Protein AF-A0A927ZP08-F1 (afdb_monomer_lite)

Radius of gyration: 15.09 Å; chains: 1; bounding box: 34×28×35 Å

Structure (mmCIF, N/CA/C/O backbone):
data_AF-A0A927ZP08-F1
#
_entry.id   AF-A0A927ZP08-F1
#
loop_
_atom_site.group_PDB
_atom_site.id
_atom_site.type_symbol
_atom_site.label_atom_id
_atom_site.label_alt_id
_atom_site.label_comp_id
_atom_site.label_asym_id
_atom_site.label_entity_id
_atom_site.label_seq_id
_atom_site.pdbx_PDB_ins_code
_atom_site.Cartn_x
_atom_site.Cartn_y
_atom_site.Cartn_z
_atom_site.occupancy
_atom_site.B_iso_or_equiv
_atom_site.auth_seq_id
_atom_site.auth_comp_id
_atom_site.auth_asym_id
_atom_site.auth_atom_id
_atom_site.pdbx_PDB_model_num
ATOM 1 N N . MET A 1 1 ? 14.726 -13.399 -9.323 1.00 61.19 1 MET A N 1
ATOM 2 C CA . MET A 1 1 ? 13.533 -12.790 -8.685 1.00 61.19 1 MET A CA 1
ATOM 3 C C . MET A 1 1 ? 12.424 -12.338 -9.649 1.00 61.19 1 MET A C 1
ATOM 5 O O . MET A 1 1 ? 11.277 -12.360 -9.241 1.00 61.19 1 MET A O 1
ATOM 9 N N . ASN A 1 2 ? 12.682 -12.019 -10.928 1.00 78.19 2 ASN A N 1
ATOM 10 C CA . ASN A 1 2 ? 11.620 -11.596 -11.874 1.00 78.19 2 ASN A CA 1
ATOM 11 C C . ASN A 1 2 ? 10.936 -12.738 -12.655 1.00 78.19 2 ASN A C 1
ATOM 13 O O . ASN A 1 2 ? 10.165 -12.468 -13.570 1.00 78.19 2 ASN A O 1
ATOM 17 N N . ARG A 1 3 ? 11.232 -14.006 -12.336 1.00 81.31 3 ARG A N 1
ATOM 18 C CA . ARG A 1 3 ? 10.716 -15.168 -13.082 1.00 81.31 3 ARG A CA 1
ATOM 19 C C . ARG A 1 3 ? 9.186 -15.243 -13.028 1.00 81.31 3 ARG A C 1
ATOM 21 O O . ARG A 1 3 ? 8.577 -15.480 -14.058 1.00 81.31 3 ARG A O 1
ATOM 28 N N . ILE A 1 4 ? 8.594 -14.948 -11.869 1.00 83.56 4 ILE A N 1
ATOM 29 C CA . ILE A 1 4 ? 7.134 -14.932 -11.678 1.00 83.56 4 ILE A CA 1
ATOM 30 C C . ILE A 1 4 ? 6.487 -13.845 -12.548 1.00 83.56 4 ILE A C 1
ATOM 32 O O . ILE A 1 4 ? 5.573 -14.132 -13.306 1.00 83.56 4 ILE A O 1
ATOM 36 N N . LEU A 1 5 ? 7.026 -12.618 -12.528 1.00 86.81 5 LEU A N 1
ATOM 37 C CA . LEU A 1 5 ? 6.505 -11.523 -13.357 1.00 86.81 5 LEU A CA 1
ATOM 38 C C . LEU A 1 5 ? 6.603 -11.818 -14.859 1.00 86.81 5 LEU A C 1
ATOM 40 O O . LEU A 1 5 ? 5.726 -11.410 -15.606 1.00 86.81 5 LEU A O 1
ATOM 44 N N . ARG A 1 6 ? 7.658 -12.516 -15.303 1.00 86.38 6 ARG A N 1
ATOM 45 C CA . ARG A 1 6 ? 7.793 -12.947 -16.704 1.00 86.38 6 ARG A CA 1
ATOM 46 C C . ARG A 1 6 ? 6.822 -14.073 -17.063 1.00 86.38 6 ARG A C 1
ATOM 48 O O . ARG A 1 6 ? 6.292 -14.061 -18.160 1.00 86.38 6 ARG A O 1
ATOM 55 N N . GLY A 1 7 ? 6.595 -15.023 -16.156 1.00 88.00 7 GLY A N 1
ATOM 56 C CA . GLY A 1 7 ? 5.684 -16.150 -16.385 1.00 88.00 7 GLY A CA 1
ATOM 57 C C . GLY A 1 7 ? 4.209 -15.749 -16.474 1.00 88.00 7 GLY A C 1
ATOM 58 O O . GLY A 1 7 ? 3.436 -16.455 -17.105 1.00 88.00 7 GLY A O 1
ATOM 59 N N . CYS A 1 8 ? 3.836 -14.618 -15.873 1.00 87.44 8 CYS A N 1
ATOM 60 C CA . CYS A 1 8 ? 2.477 -14.071 -15.922 1.00 87.44 8 CYS A CA 1
ATOM 61 C C . CYS A 1 8 ? 2.317 -12.911 -16.919 1.00 87.44 8 CYS A C 1
ATOM 63 O O . CYS A 1 8 ? 1.294 -12.242 -16.878 1.00 87.44 8 CYS A O 1
ATOM 65 N N . ASP A 1 9 ? 3.332 -12.622 -17.741 1.00 88.38 9 ASP A N 1
ATOM 66 C CA . ASP A 1 9 ? 3.349 -11.482 -18.675 1.00 88.38 9 ASP A CA 1
ATOM 67 C C . ASP A 1 9 ? 3.122 -10.096 -18.021 1.00 88.38 9 ASP A C 1
ATOM 69 O O . ASP A 1 9 ? 2.627 -9.146 -18.613 1.00 88.38 9 ASP A O 1
ATOM 73 N N . LEU A 1 10 ? 3.529 -9.941 -16.757 1.00 87.06 10 LEU A N 1
ATOM 74 C CA . LEU A 1 10 ? 3.402 -8.690 -15.991 1.00 87.06 10 LEU A CA 1
ATOM 75 C C . LEU A 1 10 ? 4.724 -7.911 -15.906 1.00 87.06 10 LEU A C 1
ATOM 77 O O . LEU A 1 10 ? 4.852 -6.933 -15.155 1.00 87.06 10 LEU A O 1
ATOM 81 N N . LYS A 1 11 ? 5.758 -8.345 -16.635 1.00 88.81 11 LYS A N 1
ATOM 82 C CA . LYS A 1 11 ? 7.103 -7.778 -16.522 1.00 88.81 11 LYS A CA 1
ATOM 83 C C . LYS A 1 11 ? 7.266 -6.519 -17.380 1.00 88.81 11 LYS A C 1
ATOM 85 O O . LYS A 1 11 ? 7.635 -6.591 -18.541 1.00 88.81 11 LYS A O 1
ATOM 90 N N . HIS A 1 12 ? 7.166 -5.363 -16.728 1.00 86.75 12 HIS A N 1
ATOM 91 C CA . HIS A 1 12 ? 7.417 -4.050 -17.330 1.00 86.75 12 HIS A CA 1
ATOM 92 C C . HIS A 1 12 ? 8.794 -3.471 -16.929 1.00 86.75 12 HIS A C 1
ATOM 94 O O . HIS A 1 12 ? 9.392 -3.916 -15.928 1.00 86.75 12 HIS A O 1
ATOM 100 N N . PRO A 1 13 ? 9.345 -2.495 -17.681 1.00 87.12 13 PRO A N 1
ATOM 101 C CA . PRO A 1 13 ? 10.505 -1.715 -17.249 1.00 87.12 13 PRO A CA 1
ATOM 102 C C . PRO A 1 13 ? 10.272 -1.115 -15.853 1.00 87.12 13 PRO A C 1
ATOM 104 O O . PRO A 1 13 ? 9.190 -0.629 -15.548 1.00 87.12 13 PRO A O 1
ATOM 107 N N . GLY A 1 14 ? 11.258 -1.223 -14.961 1.00 83.50 14 GLY A N 1
ATOM 108 C CA . GLY A 1 14 ? 11.144 -0.752 -13.572 1.00 83.50 14 GLY A CA 1
ATOM 109 C C . GLY A 1 14 ? 10.385 -1.672 -12.601 1.00 83.50 14 GLY A C 1
ATOM 110 O O . GLY A 1 14 ? 10.543 -1.526 -11.393 1.00 83.50 14 GLY A O 1
ATOM 111 N N . TYR A 1 15 ? 9.622 -2.666 -13.073 1.00 86.25 15 TYR A N 1
ATOM 112 C CA . TYR A 1 15 ? 8.881 -3.563 -12.171 1.00 86.25 15 TYR A CA 1
ATOM 113 C C . TYR A 1 15 ? 9.778 -4.691 -11.659 1.00 86.25 15 TYR A C 1
ATOM 115 O O . TYR A 1 15 ? 10.472 -5.356 -12.430 1.00 86.25 15 TYR A O 1
ATOM 123 N N . SER A 1 16 ? 9.759 -4.951 -10.359 1.00 89.19 16 SER A N 1
ATOM 124 C CA . SER A 1 16 ? 10.450 -6.087 -9.744 1.00 89.19 16 SER A CA 1
ATOM 125 C C . SER A 1 16 ? 9.486 -6.848 -8.847 1.00 89.19 16 SER A C 1
ATOM 127 O O . SER A 1 16 ? 8.406 -6.348 -8.544 1.00 89.19 16 SER A O 1
ATOM 129 N N . CYS A 1 17 ? 9.861 -8.039 -8.376 1.00 87.38 17 CYS A N 1
ATOM 130 C CA . CYS A 1 17 ? 9.027 -8.802 -7.439 1.00 87.38 17 CYS A CA 1
ATOM 131 C C . CYS A 1 17 ? 8.643 -8.013 -6.171 1.00 87.38 17 CYS A C 1
ATOM 133 O O . CYS A 1 17 ? 7.678 -8.370 -5.505 1.00 87.38 17 CYS A O 1
ATOM 135 N N . HIS A 1 18 ? 9.359 -6.927 -5.852 1.00 89.25 18 HIS A N 1
ATOM 136 C CA . HIS A 1 18 ? 9.023 -6.026 -4.753 1.00 89.25 18 HIS A CA 1
ATOM 137 C C . HIS A 1 18 ? 7.644 -5.365 -4.920 1.00 89.25 18 HIS A C 1
ATOM 139 O O . HIS A 1 18 ? 6.990 -5.069 -3.922 1.00 89.25 18 HIS A O 1
ATOM 145 N N . ILE A 1 19 ? 7.153 -5.210 -6.157 1.00 89.88 19 ILE A N 1
ATOM 146 C CA . ILE A 1 19 ? 5.802 -4.696 -6.415 1.00 89.88 19 ILE A CA 1
ATOM 147 C C . ILE A 1 19 ? 4.728 -5.578 -5.772 1.00 89.88 19 ILE A C 1
ATOM 149 O O . ILE A 1 19 ? 3.765 -5.055 -5.231 1.00 89.88 19 ILE A O 1
ATOM 153 N N . LEU A 1 20 ? 4.942 -6.898 -5.723 1.00 90.81 20 LEU A N 1
ATOM 154 C CA . LEU A 1 20 ? 4.011 -7.842 -5.102 1.00 90.81 20 LEU A CA 1
ATOM 155 C C . LEU A 1 20 ? 3.921 -7.617 -3.587 1.00 90.81 20 LEU A C 1
ATOM 157 O O . LEU A 1 20 ? 2.834 -7.650 -3.017 1.00 90.81 20 LEU A O 1
ATOM 161 N N . ARG A 1 21 ? 5.056 -7.32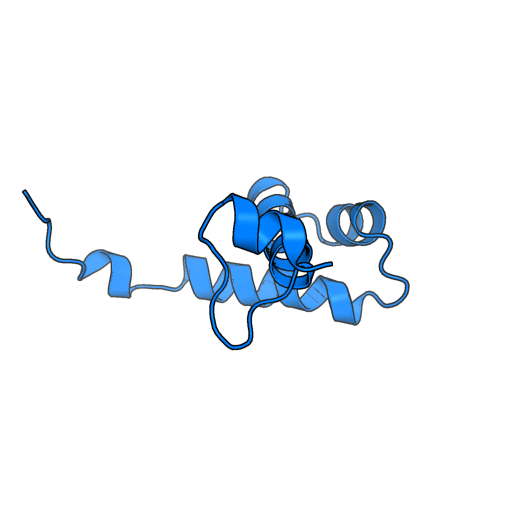1 -2.937 1.00 92.19 21 ARG A N 1
ATOM 162 C CA . ARG A 1 21 ? 5.092 -6.954 -1.512 1.00 92.19 21 ARG A CA 1
ATOM 163 C C . ARG A 1 21 ? 4.360 -5.638 -1.266 1.00 92.19 21 ARG A C 1
ATOM 165 O O . ARG A 1 21 ? 3.657 -5.512 -0.268 1.00 92.19 21 ARG A O 1
ATOM 172 N N . HIS A 1 22 ? 4.500 -4.669 -2.170 1.00 92.25 22 HIS A N 1
ATOM 173 C CA . HIS A 1 22 ? 3.747 -3.424 -2.077 1.00 92.25 22 HIS A CA 1
ATOM 174 C C . HIS A 1 22 ? 2.243 -3.644 -2.236 1.00 92.25 22 HIS A C 1
ATOM 176 O O . HIS A 1 22 ? 1.493 -3.183 -1.382 1.00 92.25 22 HIS A O 1
ATOM 182 N N . SER A 1 23 ? 1.815 -4.396 -3.253 1.00 92.44 23 SER A N 1
ATOM 183 C CA . SER A 1 23 ? 0.408 -4.752 -3.454 1.00 92.44 23 SER A CA 1
ATOM 184 C C . SER A 1 23 ? -0.172 -5.474 -2.238 1.00 92.44 23 SER A C 1
ATOM 186 O O . SER A 1 23 ? -1.251 -5.117 -1.778 1.00 92.44 23 SER A O 1
ATOM 188 N N . CYS A 1 24 ? 0.565 -6.429 -1.664 1.00 94.06 24 CYS A N 1
ATOM 189 C CA . CYS A 1 24 ? 0.151 -7.132 -0.451 1.00 94.06 24 CYS A CA 1
ATOM 190 C C . CYS A 1 24 ? -0.056 -6.170 0.731 1.00 94.06 24 CYS A C 1
ATOM 192 O O . CYS A 1 24 ? -1.118 -6.194 1.344 1.00 94.06 24 CYS A O 1
ATOM 194 N N . GLY A 1 25 ? 0.906 -5.284 1.014 1.00 95.00 25 GLY A N 1
ATOM 195 C CA . GLY A 1 25 ? 0.793 -4.322 2.116 1.00 95.00 25 GLY A CA 1
ATOM 196 C C . GLY A 1 25 ? -0.343 -3.315 1.947 1.00 95.00 25 GLY A C 1
ATOM 197 O O . GLY A 1 25 ? -1.071 -3.050 2.901 1.00 95.00 25 GLY A O 1
ATOM 198 N N . THR A 1 26 ? -0.536 -2.792 0.732 1.00 94.75 26 THR A N 1
ATOM 199 C CA . THR A 1 26 ? -1.647 -1.878 0.431 1.00 94.75 26 THR A CA 1
ATOM 200 C C . THR A 1 26 ? -3.000 -2.570 0.581 1.00 94.75 26 THR A C 1
ATOM 202 O O . THR A 1 26 ? -3.892 -2.002 1.207 1.00 94.75 26 THR A O 1
ATOM 205 N N . ASN A 1 27 ? -3.156 -3.789 0.057 1.00 93.88 27 ASN A N 1
ATOM 206 C CA . ASN A 1 27 ? -4.417 -4.530 0.143 1.00 93.88 27 ASN A CA 1
ATOM 207 C C . ASN A 1 27 ? -4.736 -4.928 1.586 1.00 93.88 27 ASN A C 1
ATOM 209 O O . ASN A 1 27 ? -5.863 -4.744 2.035 1.00 93.88 27 ASN A O 1
ATOM 213 N N . LEU A 1 28 ? -3.733 -5.408 2.325 1.00 94.81 28 LEU A N 1
ATOM 214 C CA . LEU A 1 28 ? -3.894 -5.792 3.722 1.00 94.81 28 LEU A CA 1
ATOM 215 C C . LEU A 1 28 ? -4.320 -4.599 4.579 1.00 94.81 28 LEU A C 1
ATOM 217 O O . LEU A 1 28 ? -5.277 -4.710 5.334 1.00 94.81 28 LEU A O 1
ATOM 221 N N . TYR A 1 29 ? -3.673 -3.442 4.404 1.00 95.81 29 TYR A N 1
ATOM 222 C CA . TYR A 1 29 ? -4.087 -2.222 5.094 1.00 95.81 29 TYR A CA 1
ATOM 223 C C . TYR A 1 29 ? -5.480 -1.753 4.659 1.00 95.81 29 TYR A C 1
ATOM 225 O O . TYR A 1 29 ? -6.251 -1.269 5.482 1.00 95.81 29 TYR A O 1
ATOM 233 N N . SER A 1 30 ? -5.818 -1.881 3.373 1.00 93.75 30 SER A N 1
ATOM 234 C CA . SER A 1 30 ? -7.139 -1.501 2.870 1.00 93.75 30 SER A CA 1
ATOM 235 C C . SER A 1 30 ? -8.257 -2.294 3.544 1.00 93.75 30 SER A C 1
ATOM 237 O O . SER A 1 30 ? -9.290 -1.701 3.845 1.00 93.75 30 SER A O 1
ATOM 239 N N . GLU A 1 31 ? -8.039 -3.582 3.802 1.00 94.19 31 GLU A N 1
ATOM 240 C CA . GLU A 1 31 ? -9.011 -4.458 4.458 1.00 94.19 31 GLU A CA 1
ATOM 241 C C . GLU A 1 31 ? -9.063 -4.227 5.974 1.00 94.19 31 GLU A C 1
ATOM 243 O O . GLU A 1 31 ? -10.130 -4.022 6.540 1.00 94.19 31 GLU A O 1
ATOM 248 N N . THR A 1 32 ? -7.909 -4.220 6.648 1.00 94.75 32 THR A N 1
ATOM 249 C CA . THR A 1 32 ? -7.873 -4.234 8.119 1.00 94.75 32 THR A CA 1
ATOM 250 C C . THR A 1 32 ? -7.878 -2.849 8.752 1.00 94.75 32 THR A C 1
ATOM 252 O O . THR A 1 32 ? -8.216 -2.717 9.924 1.00 94.75 32 THR A O 1
ATOM 255 N N . LYS A 1 33 ? -7.431 -1.820 8.017 1.00 94.19 33 LYS A N 1
ATOM 256 C CA . LYS A 1 33 ? -7.074 -0.484 8.536 1.00 94.19 33 LYS A CA 1
ATOM 257 C C . LYS A 1 33 ? -6.072 -0.498 9.700 1.00 94.19 33 LYS A C 1
ATOM 259 O O . LYS A 1 33 ? -5.836 0.540 10.318 1.00 94.19 33 LYS A O 1
ATOM 264 N N . ASP A 1 34 ? -5.428 -1.634 9.964 1.00 95.06 34 ASP A N 1
ATOM 265 C CA . ASP A 1 34 ? -4.487 -1.819 11.065 1.00 95.06 34 ASP A CA 1
ATOM 266 C C . ASP A 1 34 ? -3.048 -1.829 10.538 1.00 95.06 34 ASP A C 1
ATOM 268 O O . ASP A 1 34 ? -2.586 -2.773 9.891 1.00 95.06 34 ASP A O 1
ATOM 272 N N . ILE A 1 35 ? -2.316 -0.754 10.833 1.00 93.81 35 ILE A N 1
ATOM 273 C CA . ILE A 1 35 ? -0.934 -0.589 10.384 1.00 93.81 35 ILE A CA 1
ATOM 274 C C . ILE A 1 35 ? 0.058 -1.477 11.152 1.00 93.81 35 ILE A C 1
ATOM 276 O O . ILE A 1 35 ? 1.113 -1.810 10.611 1.00 93.81 35 ILE A O 1
ATOM 280 N N . ARG A 1 36 ? -0.260 -1.882 12.389 1.00 94.56 36 ARG A N 1
ATOM 281 C CA . ARG A 1 36 ? 0.588 -2.771 13.200 1.00 94.56 36 ARG A CA 1
ATOM 282 C C . ARG A 1 36 ? 0.518 -4.189 12.664 1.00 94.56 36 ARG A C 1
ATOM 284 O O . ARG A 1 36 ? 1.563 -4.788 12.422 1.00 94.56 36 ARG A O 1
ATOM 291 N N . LEU A 1 37 ? -0.687 -4.650 12.336 1.00 95.19 37 LEU A N 1
ATOM 292 C CA . LEU A 1 37 ? -0.894 -5.937 11.677 1.00 95.19 37 LEU A CA 1
ATOM 293 C C . LEU A 1 37 ? -0.120 -6.015 10.352 1.00 95.19 37 LEU A C 1
ATOM 295 O O . LEU A 1 37 ? 0.575 -6.994 10.085 1.00 95.19 37 LEU A O 1
ATOM 299 N N . VAL A 1 38 ? -0.172 -4.960 9.531 1.00 95.81 38 VAL A N 1
ATOM 300 C CA . VAL A 1 38 ? 0.576 -4.918 8.261 1.00 95.81 38 VAL A CA 1
ATOM 301 C C . VAL A 1 38 ? 2.090 -4.932 8.504 1.00 95.81 38 VAL A C 1
ATOM 303 O O . VAL A 1 38 ? 2.828 -5.591 7.768 1.00 95.81 38 VAL A O 1
ATOM 306 N N . GLN A 1 39 ? 2.569 -4.233 9.537 1.00 96.06 39 GLN A N 1
ATOM 307 C CA . GLN A 1 39 ? 3.985 -4.214 9.905 1.00 96.06 39 GLN A CA 1
ATOM 308 C C . GLN A 1 39 ? 4.481 -5.604 10.320 1.00 96.06 39 GLN A C 1
ATOM 310 O O . GLN A 1 39 ? 5.546 -6.024 9.861 1.00 96.06 39 GLN A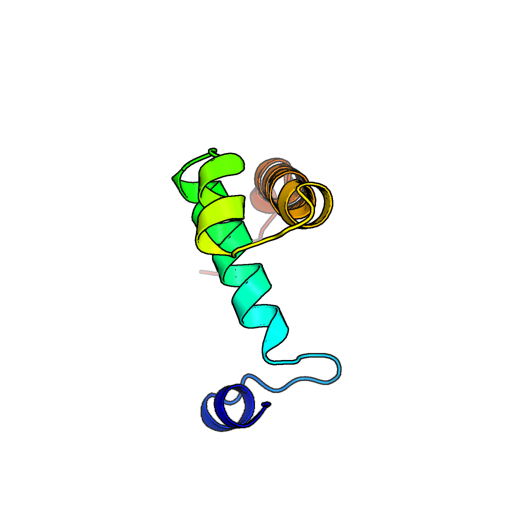 O 1
ATOM 315 N N . GLU A 1 40 ? 3.720 -6.306 11.157 1.00 95.94 40 GLU A N 1
ATOM 316 C CA . GLU A 1 40 ? 4.035 -7.655 11.632 1.00 95.94 40 GLU A CA 1
ATOM 317 C C . GLU A 1 40 ? 4.015 -8.666 10.485 1.00 95.94 40 GLU A C 1
ATOM 319 O O . GLU A 1 40 ? 4.988 -9.399 10.286 1.00 95.94 40 GLU A O 1
ATOM 324 N N . GLN A 1 41 ? 2.967 -8.632 9.658 1.00 95.31 41 GLN A N 1
ATOM 325 C CA . GLN A 1 41 ? 2.808 -9.549 8.531 1.00 95.31 41 GLN A CA 1
ATOM 326 C C . GLN A 1 41 ? 3.928 -9.395 7.497 1.00 95.31 41 GLN A C 1
ATOM 328 O O . GLN A 1 41 ? 4.437 -10.378 6.957 1.00 95.31 41 GLN A O 1
ATOM 333 N N . LEU A 1 42 ? 4.354 -8.157 7.236 1.00 94.75 42 LEU A N 1
ATOM 334 C CA . LEU A 1 42 ? 5.466 -7.871 6.333 1.00 94.75 42 LEU A CA 1
ATOM 335 C C . LEU A 1 42 ? 6.828 -7.898 7.027 1.00 94.75 42 LEU A C 1
ATOM 337 O O . LEU A 1 42 ? 7.840 -7.725 6.347 1.00 94.75 42 LEU A O 1
ATOM 341 N N . ARG A 1 43 ? 6.884 -8.112 8.345 1.00 95.50 43 ARG A N 1
ATOM 342 C CA . ARG A 1 43 ? 8.116 -8.131 9.149 1.00 95.50 43 ARG A CA 1
ATOM 343 C C . ARG A 1 43 ? 8.989 -6.894 8.914 1.00 95.50 43 ARG A C 1
ATOM 345 O O . ARG A 1 43 ? 10.192 -7.000 8.675 1.00 95.50 43 ARG A O 1
ATOM 352 N N . HIS A 1 44 ? 8.375 -5.713 8.902 1.00 95.12 44 HIS A N 1
ATOM 353 C CA . HIS A 1 44 ? 9.113 -4.457 8.778 1.00 95.12 44 HIS A CA 1
ATOM 354 C C . HIS A 1 44 ? 9.703 -4.052 10.129 1.00 95.12 44 HIS A C 1
ATOM 356 O O . HIS A 1 44 ? 8.975 -3.739 11.071 1.00 95.12 44 HIS A O 1
ATOM 362 N N . SER A 1 45 ? 11.034 -4.011 10.196 1.00 92.75 45 SER A N 1
ATOM 363 C CA . SER A 1 45 ? 11.758 -3.550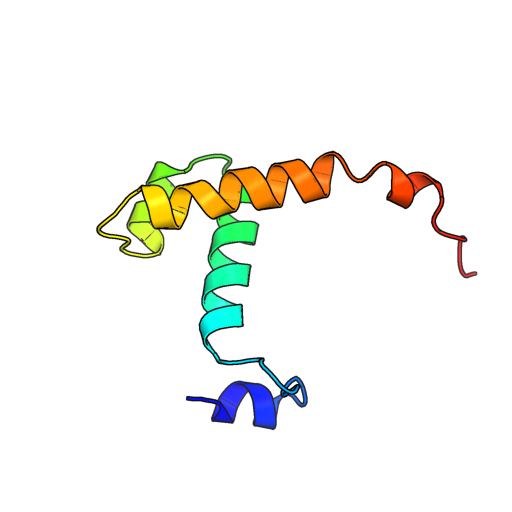 11.384 1.00 92.75 45 SER A CA 1
ATOM 364 C C . SER A 1 45 ? 11.516 -2.066 11.669 1.00 92.75 45 SER A C 1
ATOM 366 O O . SER A 1 45 ? 11.451 -1.669 12.826 1.00 92.75 45 SER A O 1
ATOM 368 N N . ASP A 1 46 ? 11.355 -1.253 10.618 1.00 92.44 46 ASP A N 1
ATOM 369 C CA . ASP A 1 46 ? 11.044 0.173 10.735 1.00 92.44 46 ASP A CA 1
ATOM 370 C C . ASP A 1 46 ? 9.562 0.432 10.391 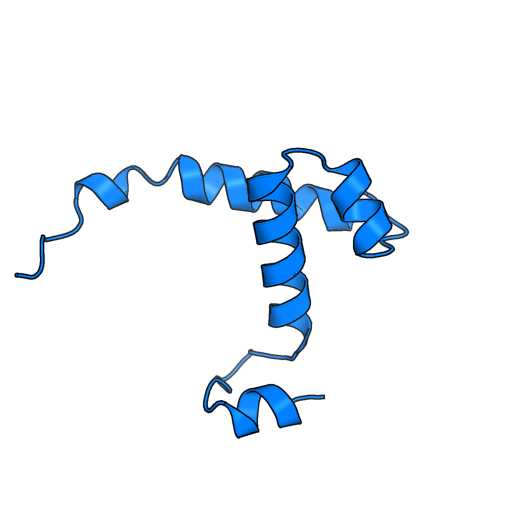1.00 92.44 46 ASP A C 1
ATOM 372 O O . ASP A 1 46 ? 9.156 0.201 9.244 1.00 92.44 46 ASP A O 1
ATOM 376 N N . PRO A 1 47 ? 8.745 0.949 11.330 1.00 89.62 47 PRO A N 1
ATOM 377 C CA . PRO A 1 47 ? 7.350 1.304 11.066 1.00 89.62 47 PRO A CA 1
ATOM 378 C C . PRO A 1 47 ? 7.185 2.361 9.963 1.00 89.62 47 PRO A C 1
ATOM 380 O O . PRO A 1 47 ? 6.137 2.393 9.314 1.00 89.62 47 PRO A O 1
ATOM 383 N N . LYS A 1 48 ? 8.206 3.184 9.678 1.00 92.56 48 LYS A N 1
ATOM 384 C CA . LYS A 1 48 ? 8.171 4.165 8.577 1.00 92.56 48 LYS A CA 1
ATOM 385 C C . LYS A 1 48 ? 7.970 3.502 7.214 1.00 92.56 48 LYS A C 1
ATOM 387 O O . LYS A 1 48 ? 7.278 4.058 6.364 1.00 92.56 48 LYS A O 1
ATOM 392 N N . MET A 1 49 ? 8.521 2.300 7.012 1.00 91.06 49 MET A N 1
ATOM 393 C CA . MET A 1 49 ? 8.318 1.522 5.782 1.00 91.06 49 MET A CA 1
ATOM 394 C C . MET A 1 49 ? 6.841 1.161 5.597 1.00 91.06 49 MET A C 1
ATOM 396 O O . MET A 1 49 ? 6.313 1.227 4.487 1.00 91.06 49 MET A O 1
ATOM 400 N N . THR A 1 50 ? 6.169 0.800 6.691 1.00 93.62 50 THR A N 1
ATOM 401 C CA . THR A 1 50 ? 4.762 0.392 6.688 1.00 93.62 50 THR A CA 1
ATOM 402 C C . THR A 1 50 ? 3.823 1.587 6.572 1.00 93.62 50 THR A C 1
ATOM 404 O O . THR A 1 50 ? 2.841 1.503 5.841 1.00 93.62 50 THR A O 1
ATOM 407 N N . ALA A 1 51 ? 4.147 2.719 7.208 1.00 92.62 51 ALA A N 1
ATOM 408 C CA . ALA A 1 51 ? 3.331 3.937 7.180 1.00 92.62 51 ALA A CA 1
ATOM 409 C C . ALA A 1 51 ? 2.971 4.388 5.752 1.00 92.62 51 ALA A C 1
ATOM 411 O O . ALA A 1 51 ? 1.874 4.889 5.512 1.00 92.62 51 ALA A O 1
ATOM 412 N N . ARG A 1 52 ? 3.841 4.117 4.770 1.00 92.38 52 ARG A N 1
ATOM 413 C CA . ARG A 1 52 ? 3.575 4.382 3.349 1.00 92.38 52 ARG A CA 1
ATOM 414 C C . ARG A 1 52 ? 2.255 3.777 2.852 1.00 92.38 52 ARG A C 1
ATOM 416 O O . ARG A 1 52 ? 1.609 4.386 2.004 1.00 92.38 52 ARG A O 1
ATOM 423 N N . TYR A 1 53 ? 1.840 2.613 3.353 1.00 93.00 53 TYR A N 1
ATOM 424 C CA . TYR A 1 53 ? 0.599 1.964 2.916 1.00 93.00 53 TYR A CA 1
ATOM 425 C C . TYR A 1 53 ? -0.654 2.749 3.308 1.00 93.00 53 TYR A C 1
ATOM 427 O O . TYR A 1 53 ? -1.604 2.775 2.528 1.00 93.00 53 TYR A O 1
ATOM 435 N N . ALA A 1 54 ? -0.622 3.458 4.440 1.00 91.19 54 ALA A N 1
ATOM 436 C CA . ALA A 1 54 ? -1.719 4.329 4.850 1.00 91.19 54 ALA A CA 1
ATOM 437 C C . ALA A 1 54 ? -1.889 5.513 3.888 1.00 91.19 54 ALA A C 1
ATOM 439 O O . ALA A 1 54 ? -2.986 5.762 3.395 1.00 91.19 54 ALA A O 1
ATOM 440 N N . HIS A 1 55 ? -0.782 6.163 3.521 1.00 88.81 55 HIS A N 1
ATOM 441 C CA . HIS A 1 55 ? -0.783 7.286 2.576 1.00 88.81 55 HIS A CA 1
ATOM 442 C C . HIS A 1 55 ? -1.245 6.862 1.174 1.00 88.81 55 HIS A C 1
ATOM 444 O O . HIS A 1 55 ? -1.967 7.585 0.490 1.00 88.81 55 HIS A O 1
ATOM 450 N N . VAL A 1 56 ? -0.813 5.682 0.715 1.00 88.19 56 VAL A N 1
ATOM 451 C CA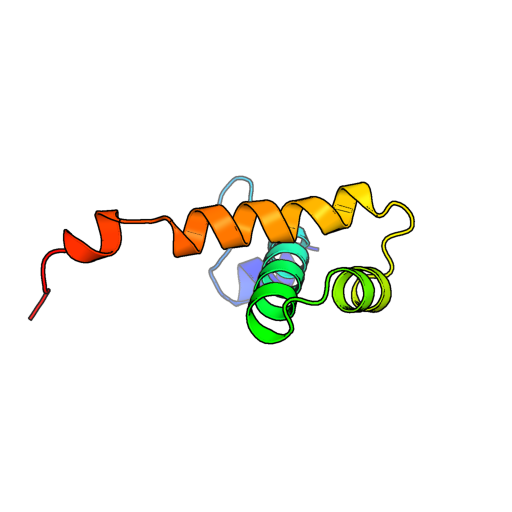 . VAL A 1 56 ? -1.246 5.134 -0.579 1.00 88.19 56 VAL A CA 1
ATOM 452 C C . VAL A 1 56 ? -2.750 4.873 -0.569 1.00 88.19 56 VAL A C 1
ATOM 454 O O . VAL A 1 56 ? -3.424 5.219 -1.536 1.00 88.19 56 VAL A O 1
ATOM 457 N N . HIS A 1 57 ? -3.270 4.301 0.517 1.00 88.00 57 HIS A N 1
ATOM 458 C CA . HIS A 1 57 ? -4.693 4.033 0.660 1.00 88.00 57 HIS A CA 1
ATOM 459 C C . HIS A 1 57 ? -5.524 5.323 0.675 1.00 88.00 57 HIS A C 1
ATOM 461 O O . HIS A 1 57 ? -6.482 5.427 -0.084 1.00 88.00 57 HIS A O 1
ATOM 467 N N . GLU A 1 58 ? -5.109 6.336 1.439 1.00 85.88 58 GLU A N 1
ATOM 468 C CA . GLU A 1 58 ? -5.760 7.653 1.457 1.00 85.88 58 GLU A CA 1
ATOM 469 C C . GLU A 1 58 ? -5.805 8.292 0.060 1.00 85.88 58 GLU A C 1
ATOM 471 O O . GLU A 1 58 ? -6.828 8.822 -0.374 1.00 85.88 58 GLU A O 1
ATOM 476 N N . ARG A 1 59 ? -4.710 8.196 -0.704 1.00 86.44 59 ARG A N 1
ATOM 477 C CA . ARG A 1 59 ? -4.676 8.686 -2.088 1.00 86.44 59 ARG A CA 1
ATOM 478 C C . ARG A 1 59 ? -5.646 7.928 -3.001 1.00 86.44 59 ARG A C 1
ATOM 480 O O . ARG A 1 59 ? -6.184 8.529 -3.930 1.00 86.44 59 ARG A O 1
ATOM 487 N N . MET A 1 60 ? -5.841 6.629 -2.773 1.00 84.12 60 MET A N 1
ATOM 488 C CA . MET A 1 60 ? -6.803 5.820 -3.527 1.00 84.12 60 MET A CA 1
ATOM 489 C C . MET A 1 60 ? -8.245 6.206 -3.181 1.00 84.12 60 MET A C 1
ATOM 491 O O . MET A 1 60 ? -9.030 6.426 -4.097 1.00 84.12 60 MET A O 1
ATOM 495 N N . THR A 1 61 ? -8.580 6.361 -1.897 1.00 82.19 61 THR A N 1
ATOM 496 C CA . THR A 1 61 ? -9.937 6.736 -1.455 1.00 82.19 61 THR A CA 1
ATOM 497 C C . THR A 1 61 ? -10.298 8.171 -1.824 1.00 82.19 61 THR A C 1
ATOM 499 O O . THR A 1 61 ? -11.433 8.450 -2.196 1.00 82.19 61 THR A O 1
ATOM 502 N N . ASN A 1 62 ? -9.328 9.086 -1.797 1.00 82.31 62 ASN A N 1
ATOM 503 C CA . ASN A 1 62 ? -9.535 10.492 -2.148 1.00 82.31 62 ASN A CA 1
ATOM 504 C C . ASN A 1 62 ? -9.493 10.738 -3.665 1.00 82.31 62 ASN A C 1
ATOM 506 O O . ASN A 1 62 ? -9.452 11.889 -4.118 1.00 82.31 62 ASN A O 1
ATOM 510 N N . ARG A 1 63 ? -9.503 9.680 -4.486 1.00 80.00 63 ARG A N 1
ATOM 511 C CA . ARG A 1 63 ? -9.489 9.788 -5.944 1.00 80.00 63 ARG A CA 1
ATOM 512 C C . ARG A 1 63 ? -10.878 10.144 -6.483 1.00 80.00 63 ARG A C 1
ATOM 514 O O . ARG A 1 63 ? -11.580 9.329 -7.068 1.00 80.00 63 ARG A O 1
ATOM 521 N N . HIS A 1 64 ? -11.233 11.420 -6.376 1.00 76.62 64 HIS A N 1
ATOM 522 C CA . HIS A 1 64 ? -12.489 11.978 -6.890 1.00 76.62 64 HIS A CA 1
ATOM 523 C C . HIS A 1 64 ? -12.661 11.813 -8.411 1.00 76.62 64 HIS A C 1
ATOM 525 O O . HIS A 1 64 ? -13.785 11.855 -8.907 1.00 76.62 64 HIS A O 1
ATOM 531 N N . THR A 1 65 ? -11.568 11.586 -9.150 1.00 78.56 65 THR A N 1
ATOM 532 C CA . THR A 1 65 ? -11.599 11.343 -10.598 1.00 78.56 65 THR A CA 1
ATOM 533 C C . THR A 1 65 ? -12.261 10.023 -10.982 1.00 78.56 65 THR A C 1
ATOM 535 O O . 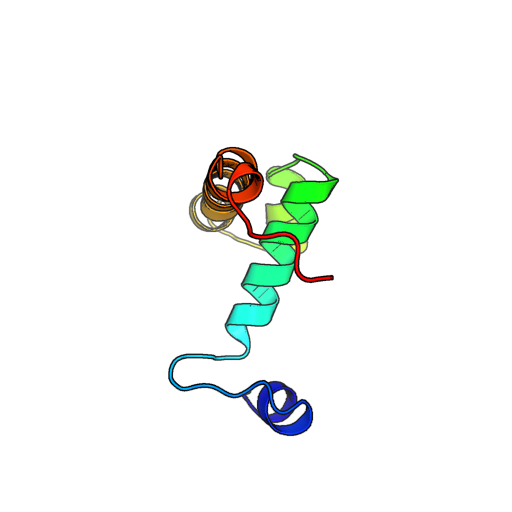THR A 1 65 ? -12.619 9.858 -12.141 1.00 78.56 65 THR A O 1
ATOM 538 N N . GLU A 1 66 ? -12.494 9.106 -10.039 1.00 70.25 66 GLU A N 1
ATOM 539 C CA . GLU A 1 66 ? -13.313 7.914 -10.287 1.00 70.25 66 GLU A CA 1
ATOM 540 C C . GLU A 1 66 ? -14.732 8.277 -10.745 1.00 70.25 66 GLU A C 1
ATOM 542 O O . GLU A 1 66 ? -15.263 7.653 -11.657 1.00 70.25 66 GLU A O 1
ATOM 547 N N . LYS A 1 67 ? -15.304 9.361 -10.204 1.00 73.69 67 LYS A N 1
ATOM 548 C CA . LYS A 1 67 ? -16.631 9.865 -10.601 1.00 73.69 67 LYS A CA 1
ATOM 549 C C . LYS A 1 67 ? -16.667 10.414 -12.030 1.00 73.69 67 LYS A C 1
ATOM 551 O O . LYS A 1 67 ? -17.745 10.623 -12.572 1.00 73.69 67 LYS A O 1
ATOM 556 N N . LEU A 1 68 ? -15.498 10.687 -12.606 1.00 78.75 68 LEU A N 1
ATOM 557 C CA . LEU A 1 68 ? -15.329 11.232 -13.951 1.00 78.75 68 LEU A CA 1
ATOM 558 C C . LEU A 1 68 ? -14.976 10.145 -14.974 1.00 78.75 68 LEU A C 1
ATOM 560 O O . LEU A 1 68 ? -14.791 10.464 -16.147 1.00 78.75 68 LEU A O 1
ATOM 564 N N . ALA A 1 69 ? -14.831 8.884 -14.550 1.00 75.69 69 ALA A N 1
ATOM 565 C CA . ALA A 1 69 ? -14.490 7.803 -15.462 1.00 75.69 69 ALA A CA 1
ATOM 566 C C . ALA A 1 69 ? -15.636 7.601 -16.472 1.00 75.69 69 ALA A C 1
ATOM 568 O O . ALA A 1 69 ? -16.783 7.418 -16.048 1.00 75.69 69 ALA A O 1
ATOM 569 N N . PRO A 1 70 ? -15.360 7.643 -17.791 1.00 77.00 70 PRO A N 1
ATOM 570 C CA . PRO A 1 70 ? -16.377 7.346 -18.787 1.00 77.00 70 PRO A CA 1
ATOM 571 C C . PRO A 1 70 ? -16.884 5.925 -18.545 1.00 77.00 70 PRO A C 1
ATOM 573 O O . PRO A 1 70 ? -16.087 4.996 -18.398 1.00 77.00 70 PRO A O 1
ATOM 576 N N . LYS A 1 71 ? -18.208 5.763 -18.461 1.00 74.06 71 LYS A N 1
ATOM 577 C CA . LYS A 1 71 ? -18.818 4.435 -18.454 1.00 74.06 71 LYS A CA 1
ATOM 578 C C . LYS A 1 71 ? -18.563 3.850 -19.836 1.00 74.06 71 LYS A C 1
ATOM 580 O O . LYS A 1 71 ? -19.059 4.379 -20.824 1.00 74.06 71 LYS A O 1
ATOM 585 N N . ILE A 1 72 ? -17.683 2.862 -19.897 1.00 68.62 72 ILE A N 1
ATOM 586 C CA . ILE A 1 72 ? -17.470 2.082 -21.108 1.00 68.62 72 ILE A CA 1
ATOM 587 C C . ILE A 1 72 ? -18.571 1.023 -21.072 1.00 68.62 72 ILE A C 1
ATOM 589 O O . ILE A 1 72 ? -18.534 0.159 -20.195 1.00 68.62 72 ILE A O 1
ATOM 593 N N . ASP A 1 73 ? -19.582 1.193 -21.925 1.00 59.31 73 ASP A N 1
ATOM 594 C CA . ASP A 1 73 ? -20.593 0.171 -22.224 1.00 59.31 73 ASP A CA 1
ATOM 595 C C . ASP A 1 73 ? -19.983 -0.983 -23.040 1.00 59.31 73 ASP A C 1
ATOM 597 O O . ASP A 1 73 ? -19.074 -0.714 -23.867 1.00 59.31 73 ASP A O 1
#

InterPro domains:
  IPR002104 Integrase, catalytic domain [PF00589] (13-58)
  IPR002104 Integrase, catalytic domain [PS51898] (1-70)
  IPR011010 DNA breaking-rejoining enzyme, catalytic core [SSF56349] (2-67)
  IPR013762 Integrase-like, catalytic domain superfamily [G3DSA:1.10.443.10] (1-70)

Sequence (73 aa):
MNRILRGCDLKHPGYSCHILRHSCGTNLYSETKDIRLVQEQLRHSDPKMTARYAHVHERMTNRHTEKLAPKID

Foldseek 3Di:
DCPVCVVVVNDDVPDDCVVVLLVVLLVVCLVPVDLVVSCVVSVPPDSVVSVVSVVVNVCVVPPPCVVVDPPDD

pLDDT: mean 87.62, std 8.11, range [59.31, 96.06]

Organism: Selenomonas ruminantium (NCBI:txid971)

Secondary structure (DSSP, 8-state):
--HHHHHTT---TT--THHHHHHHHHHHHHHH--HHHHHHHTT-SSHHHHHHHHHHHHHHHT-GGGGG-----